Protein AF-A0A934NWU5-F1 (afdb_monomer_lite)

Structure (mmCIF, N/CA/C/O backbone):
data_AF-A0A934NWU5-F1
#
_entry.id   AF-A0A934NWU5-F1
#
loop_
_atom_site.group_PDB
_atom_site.id
_atom_site.type_symbol
_atom_site.label_atom_id
_atom_site.label_alt_id
_atom_site.label_comp_id
_atom_site.label_asym_id
_atom_site.label_entity_id
_atom_site.label_seq_id
_atom_site.pdbx_PDB_ins_code
_atom_site.Cartn_x
_atom_site.Cartn_y
_atom_site.Cartn_z
_atom_site.occupancy
_atom_site.B_iso_or_equiv
_atom_site.auth_seq_id
_atom_site.auth_comp_id
_atom_site.auth_asym_id
_atom_site.auth_atom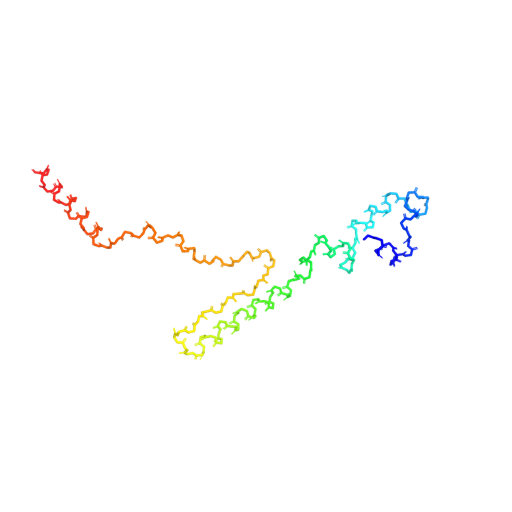_id
_atom_site.pdbx_PDB_model_num
ATOM 1 N N . MET A 1 1 ? -16.376 2.871 12.087 1.00 79.56 1 MET A N 1
ATOM 2 C CA . MET A 1 1 ? -16.440 2.789 13.563 1.00 79.56 1 MET A CA 1
ATOM 3 C C . MET A 1 1 ? -17.610 1.932 14.007 1.00 79.56 1 MET A C 1
ATOM 5 O O . MET A 1 1 ? -17.356 0.900 14.603 1.00 79.56 1 MET A O 1
ATOM 9 N N . GLN A 1 2 ? -18.865 2.318 13.728 1.00 88.94 2 GLN A N 1
ATOM 10 C CA . GLN A 1 2 ? -20.027 1.511 14.133 1.00 88.94 2 GLN A CA 1
ATOM 11 C C . GLN A 1 2 ? -19.949 0.075 13.596 1.00 88.94 2 GLN A C 1
ATOM 13 O O . GLN A 1 2 ? -20.141 -0.863 14.357 1.00 88.94 2 GLN A O 1
ATOM 18 N N . SER A 1 3 ? -19.573 -0.097 12.326 1.00 90.19 3 SER A N 1
ATOM 19 C CA . SER A 1 3 ? -19.321 -1.411 11.716 1.00 90.19 3 SER A CA 1
ATOM 20 C C . SER A 1 3 ? -18.328 -2.265 12.516 1.00 90.19 3 SER A C 1
ATOM 22 O O . SER A 1 3 ? -18.593 -3.427 12.789 1.00 90.19 3 SER A O 1
ATOM 24 N N . ASP A 1 4 ? -17.215 -1.672 12.950 1.00 91.00 4 ASP A N 1
ATOM 25 C CA . ASP A 1 4 ? -16.124 -2.373 13.640 1.00 91.00 4 ASP A CA 1
ATOM 26 C C . ASP A 1 4 ? -16.503 -2.813 15.063 1.00 91.00 4 ASP A C 1
ATOM 2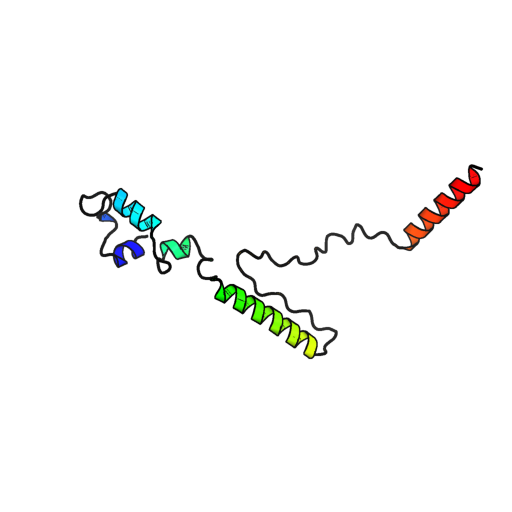8 O O . ASP A 1 4 ? -15.930 -3.769 15.595 1.00 91.00 4 ASP A O 1
ATOM 32 N N . LEU A 1 5 ? -17.443 -2.097 15.689 1.00 91.75 5 LEU A N 1
ATOM 33 C CA . LEU A 1 5 ? -18.034 -2.471 16.974 1.00 91.75 5 LEU A CA 1
ATOM 34 C C . LEU A 1 5 ? -19.082 -3.569 16.797 1.00 91.75 5 LEU A C 1
ATOM 36 O O . LEU A 1 5 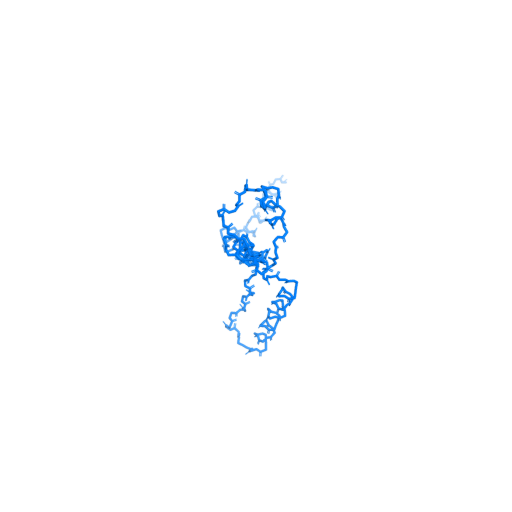? -19.069 -4.530 17.563 1.00 91.75 5 LEU A O 1
ATOM 40 N N . LEU A 1 6 ? -19.922 -3.469 15.761 1.00 92.62 6 LEU A N 1
ATOM 41 C CA . LEU A 1 6 ? -20.933 -4.481 15.447 1.00 92.62 6 LEU A CA 1
ATOM 42 C C . LEU A 1 6 ? -20.297 -5.842 15.144 1.00 92.62 6 LEU A C 1
ATOM 44 O O . LEU A 1 6 ? -20.773 -6.853 15.650 1.00 92.62 6 LEU A O 1
ATOM 48 N N . GLU A 1 7 ? -19.176 -5.874 14.417 1.00 90.12 7 GLU A N 1
ATOM 49 C CA . GLU A 1 7 ? -18.382 -7.098 14.200 1.00 90.12 7 GLU A CA 1
ATOM 50 C C . GLU A 1 7 ? -17.904 -7.754 15.506 1.00 90.12 7 GLU A C 1
ATOM 52 O O . GLU A 1 7 ? -17.649 -8.954 15.547 1.00 90.12 7 GLU A O 1
ATOM 57 N N . ARG A 1 8 ? -17.779 -6.969 16.580 1.00 89.31 8 ARG A N 1
ATOM 58 C CA . ARG A 1 8 ? -17.375 -7.425 17.917 1.00 89.31 8 ARG A CA 1
ATOM 59 C C . ARG A 1 8 ? -18.566 -7.670 18.846 1.00 89.31 8 ARG A C 1
ATOM 61 O O . ARG A 1 8 ? -18.353 -7.982 20.011 1.00 89.31 8 ARG A O 1
ATOM 68 N N . GLY A 1 9 ? -19.795 -7.519 18.352 1.00 92.12 9 GLY A N 1
ATOM 69 C CA . GLY A 1 9 ? -21.023 -7.681 19.132 1.00 92.12 9 GLY A CA 1
ATOM 70 C C . GLY A 1 9 ? -21.404 -6.470 19.991 1.00 92.12 9 GLY A C 1
ATOM 71 O O . GLY A 1 9 ? -22.306 -6.580 20.818 1.00 92.12 9 GLY A O 1
ATOM 72 N N . TYR A 1 10 ? -20.758 -5.316 19.802 1.00 92.19 10 TYR A N 1
ATOM 73 C CA . TYR A 1 10 ? -21.067 -4.085 20.531 1.00 92.19 10 TYR A CA 1
ATOM 74 C C . TYR A 1 10 ? -21.819 -3.080 19.655 1.00 92.19 10 TYR A C 1
ATOM 76 O O . TYR A 1 10 ? -21.570 -2.947 18.457 1.00 92.19 10 TYR A O 1
ATOM 84 N N . THR A 1 11 ? -22.710 -2.309 20.270 1.00 91.69 11 THR A N 1
ATOM 85 C CA . THR A 1 11 ? -23.352 -1.142 19.653 1.00 91.69 11 THR A CA 1
ATOM 86 C C . THR A 1 11 ? -22.724 0.151 20.172 1.00 91.69 11 THR A C 1
ATOM 88 O O . THR A 1 11 ? -22.049 0.157 21.202 1.00 91.69 11 THR A O 1
ATOM 91 N N . LEU A 1 12 ? -22.930 1.266 19.464 1.00 88.69 12 LEU A N 1
ATOM 92 C CA . LEU A 1 12 ? -22.409 2.574 19.889 1.00 88.69 12 LEU A CA 1
ATOM 93 C C . LEU A 1 12 ? -22.982 3.023 21.241 1.00 88.69 12 LEU A C 1
ATOM 95 O O . LEU A 1 12 ? -22.260 3.615 22.037 1.00 88.69 12 LEU A O 1
ATOM 99 N N . ASP A 1 13 ? -24.236 2.676 21.529 1.00 90.81 13 ASP A N 1
ATOM 100 C CA . ASP A 1 13 ? -24.939 3.078 22.755 1.00 90.81 13 ASP A CA 1
ATOM 101 C C . ASP A 1 13 ? -24.323 2.476 24.028 1.00 90.81 13 ASP A C 1
ATOM 103 O O . ASP A 1 13 ? -24.570 2.950 25.133 1.00 90.81 13 ASP A O 1
ATOM 107 N N . ARG A 1 14 ? -23.507 1.423 23.884 1.00 89.00 14 ARG A N 1
ATOM 10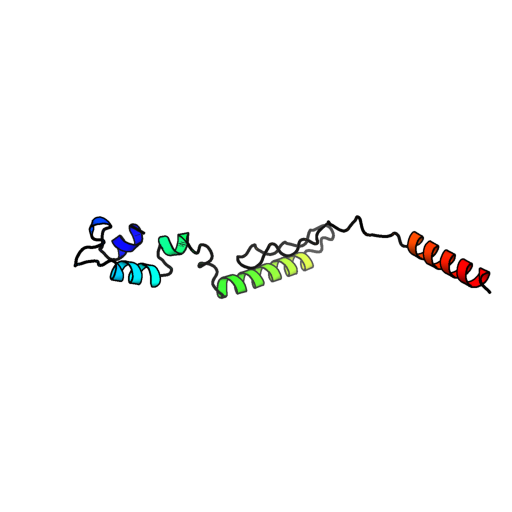8 C CA . ARG A 1 14 ? -22.808 0.766 24.997 1.00 89.00 14 ARG A CA 1
ATOM 109 C C . ARG A 1 14 ? -21.554 1.526 25.437 1.00 89.00 14 ARG A C 1
ATOM 111 O O . ARG A 1 14 ? -21.020 1.232 26.503 1.00 89.00 14 ARG A O 1
ATOM 118 N N . ILE A 1 15 ? -21.053 2.480 24.655 1.00 91.81 15 ILE A N 1
ATOM 119 C CA . ILE A 1 15 ? -19.797 3.174 24.964 1.00 91.81 15 ILE A CA 1
ATOM 120 C C . ILE A 1 15 ? -19.915 3.962 26.277 1.00 91.81 15 ILE A C 1
ATOM 122 O O . ILE A 1 15 ? -20.823 4.767 26.453 1.00 91.81 15 ILE A O 1
ATOM 126 N N . GLY A 1 16 ? -18.955 3.768 27.184 1.00 88.31 16 GLY A N 1
ATOM 127 C CA . GLY A 1 16 ? -18.905 4.461 28.473 1.00 88.31 16 GLY A CA 1
ATOM 128 C C . GLY A 1 16 ? -19.714 3.782 29.582 1.00 88.31 16 GLY A C 1
ATOM 129 O O . GLY A 1 16 ? -19.777 4.318 30.687 1.00 88.31 16 GLY A O 1
ATOM 130 N N . THR A 1 17 ? -20.293 2.607 29.317 1.00 91.12 17 THR A N 1
ATOM 131 C CA . THR A 1 17 ? -20.891 1.745 30.351 1.00 91.12 17 THR A CA 1
ATOM 132 C C . THR A 1 17 ? -19.859 0.785 30.952 1.00 91.12 17 THR A C 1
ATOM 134 O O . THR A 1 17 ? -18.732 0.686 30.467 1.00 91.12 17 THR A O 1
ATOM 137 N N . ALA A 1 18 ? -20.236 0.066 32.017 1.00 88.12 18 ALA A N 1
ATOM 138 C CA . ALA A 1 18 ? -19.374 -0.932 32.659 1.00 88.12 18 ALA A CA 1
ATOM 139 C C . ALA A 1 18 ? -18.970 -2.083 31.713 1.00 88.12 18 ALA A C 1
ATOM 141 O O . ALA A 1 18 ? -17.888 -2.639 31.871 1.00 88.12 18 ALA A O 1
ATOM 142 N N . ASP A 1 19 ? -19.805 -2.392 30.714 1.00 87.44 19 ASP A N 1
ATOM 143 C CA . ASP A 1 19 ? -19.548 -3.451 29.728 1.00 87.44 19 ASP A CA 1
ATOM 144 C C . ASP A 1 19 ? -18.575 -3.022 28.616 1.00 87.44 19 ASP A C 1
ATOM 146 O O . ASP A 1 19 ? -17.986 -3.870 27.945 1.00 87.44 19 ASP A O 1
ATOM 150 N N . LEU A 1 20 ? -18.446 -1.711 28.369 1.00 91.69 20 LEU A N 1
ATOM 151 C CA . LEU A 1 20 ? -17.584 -1.151 27.328 1.00 91.69 20 LEU A CA 1
ATOM 152 C C . LEU A 1 20 ? -17.049 0.213 27.775 1.00 91.69 20 LEU A C 1
ATOM 154 O O . LEU A 1 20 ? -17.599 1.271 27.447 1.00 91.69 20 LEU A O 1
ATOM 158 N N . SER A 1 21 ? -15.951 0.185 28.528 1.00 93.69 21 SER A N 1
ATOM 159 C CA . SER A 1 21 ? -15.333 1.398 29.053 1.00 93.69 21 SER A CA 1
ATOM 160 C C . SER A 1 21 ? -14.639 2.204 27.948 1.00 93.69 21 SER A C 1
ATOM 162 O O . SER A 1 21 ? -14.265 1.692 26.888 1.00 93.69 21 SER A O 1
ATOM 164 N N . TRP A 1 22 ? -14.373 3.486 28.209 1.00 92.19 22 TRP A N 1
ATOM 165 C CA . TRP A 1 22 ? -13.554 4.314 27.313 1.00 92.19 22 TRP A CA 1
ATOM 166 C C . TRP A 1 22 ? -12.148 3.747 27.087 1.00 92.19 22 TRP A C 1
ATOM 168 O O . TRP A 1 22 ? -11.546 3.976 26.033 1.00 92.19 22 TRP A O 1
ATOM 178 N N . TRP A 1 23 ? -11.625 2.997 28.058 1.00 94.25 23 TRP A N 1
ATOM 179 C CA . TRP A 1 23 ? -10.337 2.334 27.923 1.00 94.25 23 TRP A CA 1
ATOM 180 C C . TRP A 1 23 ? -10.404 1.175 26.926 1.00 94.25 23 TRP A C 1
ATOM 182 O O . TRP A 1 23 ? -9.530 1.060 26.066 1.00 94.25 23 TRP A O 1
ATOM 192 N N . ASP A 1 24 ? -11.483 0.395 26.960 1.00 93.19 24 ASP A N 1
ATOM 193 C CA . ASP A 1 24 ? -11.713 -0.707 26.022 1.00 93.19 24 ASP A CA 1
ATOM 194 C C . ASP A 1 24 ? -11.875 -0.187 24.598 1.00 93.19 24 ASP A C 1
ATOM 196 O O . ASP A 1 24 ? -11.222 -0.676 23.676 1.00 93.19 24 ASP A O 1
ATOM 200 N N . VAL A 1 25 ? -12.654 0.884 24.414 1.00 92.31 25 VAL A N 1
ATOM 201 C CA . VAL A 1 25 ? -12.796 1.551 23.111 1.00 92.31 25 VAL A CA 1
ATOM 202 C C . VAL A 1 25 ? -11.439 2.021 22.587 1.00 92.31 25 VAL A C 1
ATOM 204 O O . VAL A 1 25 ? -11.114 1.810 21.416 1.00 92.31 25 VAL A O 1
ATOM 207 N N . LYS A 1 26 ? -10.602 2.614 23.444 1.00 93.25 26 LYS A N 1
ATOM 208 C CA . LYS A 1 26 ? -9.245 3.029 23.067 1.00 93.25 26 LYS A CA 1
ATOM 209 C C . LYS A 1 26 ? -8.377 1.836 22.654 1.00 93.25 26 LYS A C 1
ATOM 211 O O . LYS A 1 26 ? -7.669 1.932 21.649 1.00 93.25 26 LYS A O 1
ATOM 216 N N . CYS A 1 27 ? -8.431 0.725 23.388 1.00 94.06 27 CYS A N 1
ATOM 217 C CA . CYS A 1 27 ? -7.733 -0.513 23.036 1.00 94.06 27 CYS A CA 1
ATOM 218 C C . CYS A 1 27 ? -8.208 -1.065 21.687 1.00 94.06 27 CYS A C 1
ATOM 220 O O . CYS A 1 27 ? -7.373 -1.387 20.841 1.00 94.06 27 CYS A O 1
ATOM 222 N N . ILE A 1 28 ? -9.523 -1.089 21.448 1.00 92.38 28 ILE A N 1
ATOM 223 C CA . ILE A 1 28 ? -10.113 -1.508 20.171 1.00 92.38 28 ILE A CA 1
ATOM 224 C C . ILE A 1 28 ? -9.551 -0.647 19.040 1.00 92.38 28 ILE A C 1
ATOM 226 O O . ILE A 1 28 ? -8.942 -1.188 18.121 1.00 92.38 28 ILE A O 1
ATOM 230 N N . ILE A 1 29 ? -9.668 0.683 19.136 1.00 90.94 29 ILE A N 1
ATOM 231 C CA . ILE A 1 29 ? -9.186 1.628 18.113 1.00 90.94 29 ILE A CA 1
ATOM 232 C C . ILE A 1 29 ? -7.689 1.436 17.827 1.00 90.94 29 ILE A C 1
ATOM 234 O O . ILE A 1 29 ? -7.273 1.464 16.668 1.00 90.94 29 ILE A O 1
ATOM 238 N N . LYS A 1 30 ? -6.873 1.220 18.865 1.00 91.75 30 LYS A N 1
ATOM 239 C CA . LYS A 1 30 ? -5.420 1.048 18.728 1.00 91.75 30 LYS A CA 1
ATOM 240 C C . LYS A 1 30 ? -5.032 -0.270 18.047 1.00 91.75 30 LYS A C 1
ATOM 242 O O . LYS A 1 30 ? -4.028 -0.306 17.339 1.00 91.75 30 LYS A O 1
ATOM 247 N N . HIS A 1 31 ? -5.820 -1.327 18.237 1.00 90.88 31 HIS A N 1
ATOM 248 C CA . HIS A 1 31 ? -5.531 -2.684 17.760 1.00 90.88 31 HIS A CA 1
ATOM 249 C C . HIS A 1 31 ? -6.505 -3.161 16.672 1.00 90.88 31 HIS A C 1
ATOM 251 O O . HIS A 1 31 ? -6.765 -4.355 16.525 1.00 90.88 31 HIS A O 1
ATOM 257 N N . LEU A 1 32 ? -7.038 -2.225 15.884 1.00 91.56 32 LEU A N 1
ATOM 258 C CA . LEU A 1 32 ? -7.963 -2.527 14.799 1.00 91.56 32 LEU A CA 1
ATOM 259 C C . LEU A 1 32 ? -7.318 -3.445 13.734 1.00 91.56 32 LEU A C 1
ATOM 261 O O . LEU A 1 32 ? -6.205 -3.154 13.275 1.00 91.56 32 LEU A O 1
ATOM 265 N N . PRO A 1 33 ? -8.005 -4.523 13.306 1.00 88.88 33 PRO A N 1
ATOM 266 C CA . PRO A 1 33 ? -7.516 -5.433 12.276 1.00 88.88 33 PRO A CA 1
ATOM 267 C C . PRO A 1 33 ? -7.476 -4.742 10.911 1.00 88.88 33 PRO A C 1
ATOM 269 O O . PRO A 1 33 ? -8.191 -3.772 10.674 1.00 88.88 33 PRO A O 1
ATOM 272 N N . LYS A 1 34 ? -6.685 -5.277 9.974 1.00 84.94 34 LYS A N 1
ATOM 273 C CA . LYS A 1 34 ? -6.587 -4.761 8.590 1.00 84.94 34 LYS A CA 1
ATOM 274 C C . LYS A 1 34 ? -7.916 -4.776 7.826 1.00 84.94 34 LYS A C 1
ATOM 276 O O . LYS A 1 34 ? -8.116 -3.975 6.922 1.00 84.94 34 LYS A O 1
ATOM 281 N N . THR A 1 35 ? -8.825 -5.668 8.203 1.00 86.62 35 THR A N 1
ATOM 282 C CA . THR A 1 35 ? -10.168 -5.781 7.618 1.00 86.62 35 THR A CA 1
ATOM 283 C C . THR A 1 35 ? -11.131 -4.700 8.100 1.00 86.62 35 THR A C 1
ATOM 285 O O . THR A 1 35 ? -12.176 -4.520 7.491 1.00 86.62 35 THR A O 1
ATOM 288 N N . SER A 1 36 ? -10.786 -3.971 9.165 1.00 89.88 36 SER A N 1
ATOM 289 C CA . SER A 1 36 ? -11.642 -2.933 9.727 1.00 89.88 36 SER A CA 1
ATOM 290 C C . SER A 1 36 ? -11.910 -1.815 8.723 1.00 89.88 36 SER A C 1
ATOM 292 O O . SER A 1 36 ? -10.979 -1.237 8.155 1.00 89.88 36 SER A O 1
ATOM 294 N N . ALA A 1 37 ? -13.179 -1.430 8.604 1.00 89.19 37 ALA A N 1
ATOM 295 C CA . ALA A 1 37 ? -13.599 -0.318 7.762 1.00 89.19 37 ALA A CA 1
ATOM 296 C C . ALA A 1 37 ? -12.978 1.011 8.222 1.00 89.19 37 ALA A C 1
ATOM 298 O O . ALA A 1 37 ? -12.519 1.805 7.402 1.00 89.19 37 ALA A O 1
ATOM 299 N N . LEU A 1 38 ? -12.905 1.254 9.538 1.00 90.44 38 LEU A N 1
ATOM 300 C CA . LEU A 1 38 ? -12.268 2.466 10.063 1.00 90.44 38 LEU A CA 1
ATOM 301 C C . LEU A 1 38 ? -10.764 2.491 9.781 1.00 90.44 38 LEU A C 1
ATOM 303 O O . LEU A 1 38 ? -10.210 3.559 9.514 1.00 90.44 38 LEU A O 1
ATOM 307 N N . ARG A 1 39 ? -10.101 1.331 9.817 1.00 90.12 39 ARG A N 1
ATOM 308 C CA . ARG A 1 39 ? -8.681 1.244 9.476 1.00 90.12 39 ARG A CA 1
ATOM 309 C C . ARG A 1 39 ? -8.445 1.506 7.991 1.00 90.12 39 ARG A C 1
ATOM 311 O O . ARG A 1 39 ? -7.576 2.309 7.675 1.00 90.12 39 ARG A O 1
ATOM 318 N N . GLN A 1 40 ? -9.238 0.895 7.113 1.00 88.44 40 GLN A N 1
ATOM 319 C CA . GLN A 1 40 ? -9.154 1.103 5.664 1.00 88.44 40 GLN A CA 1
ATOM 320 C C . GLN A 1 40 ? -9.406 2.561 5.275 1.00 88.44 40 GLN A C 1
ATOM 322 O O . GLN A 1 40 ? -8.697 3.102 4.434 1.00 88.44 40 GLN A O 1
ATOM 327 N N . LEU A 1 41 ? -10.361 3.227 5.931 1.00 89.25 41 LEU A N 1
ATOM 328 C CA . LEU A 1 41 ? -10.626 4.645 5.695 1.00 89.25 41 LEU A CA 1
ATOM 329 C C . LEU A 1 41 ? -9.440 5.533 6.097 1.00 89.25 41 LEU A C 1
ATOM 331 O O . LEU A 1 41 ? -9.128 6.503 5.412 1.00 89.25 41 LEU A O 1
ATOM 335 N N . ARG A 1 42 ? -8.789 5.226 7.226 1.00 89.00 42 ARG A N 1
ATOM 336 C CA . ARG A 1 42 ? -7.674 6.030 7.745 1.00 89.00 42 ARG A CA 1
ATOM 337 C C . ARG A 1 42 ? -6.352 5.751 7.033 1.00 89.00 42 ARG A C 1
ATOM 339 O O . ARG A 1 42 ? -5.518 6.646 6.936 1.00 89.00 42 ARG A O 1
ATOM 346 N N . PHE A 1 43 ? -6.165 4.522 6.572 1.00 87.88 43 PHE A N 1
ATOM 347 C CA . PHE A 1 43 ? -4.961 4.049 5.903 1.00 87.88 43 PHE A CA 1
ATOM 348 C C . PHE A 1 43 ? -5.357 3.374 4.583 1.00 87.88 43 PHE A C 1
ATOM 350 O O . PHE A 1 43 ? -5.292 2.149 4.481 1.00 87.88 43 PHE A O 1
ATOM 357 N N . PRO A 1 44 ? -5.776 4.148 3.563 1.00 82.56 44 PRO A N 1
ATOM 358 C CA . PRO A 1 44 ? -6.180 3.589 2.268 1.00 82.56 44 PRO A CA 1
ATOM 359 C C . PRO A 1 44 ? -5.037 2.821 1.586 1.00 82.56 44 PRO A C 1
ATOM 361 O O . PRO A 1 44 ? -5.271 1.882 0.827 1.00 82.56 44 PRO A O 1
ATOM 364 N N . ASP A 1 45 ? -3.796 3.166 1.927 1.00 85.75 45 ASP A N 1
ATOM 365 C CA . ASP A 1 45 ? -2.590 2.539 1.399 1.00 85.75 45 ASP A CA 1
ATOM 366 C C . ASP A 1 45 ? -2.222 1.217 2.101 1.00 85.75 45 ASP A C 1
ATOM 368 O O . ASP A 1 45 ? -1.307 0.538 1.648 1.00 85.75 45 ASP A O 1
ATOM 372 N N . ASP A 1 46 ? -2.925 0.785 3.162 1.00 83.44 46 ASP A N 1
ATOM 373 C CA . ASP A 1 46 ? -2.622 -0.480 3.872 1.00 83.44 46 ASP A CA 1
ATOM 374 C C . ASP A 1 46 ? -2.741 -1.722 2.959 1.00 83.44 46 ASP A C 1
ATOM 376 O O . ASP A 1 46 ? -2.164 -2.775 3.256 1.00 83.44 46 ASP A O 1
ATOM 380 N N . GLY A 1 47 ? -3.470 -1.610 1.840 1.00 81.62 47 GLY A N 1
ATOM 381 C CA . GLY A 1 47 ? -3.535 -2.640 0.798 1.00 81.62 47 GLY A CA 1
ATOM 382 C C . GLY A 1 47 ? -2.214 -2.829 0.039 1.00 81.62 47 GLY A C 1
ATOM 383 O O . GLY A 1 47 ? -1.942 -3.916 -0.476 1.00 81.62 47 GLY A O 1
ATOM 384 N N . TRP A 1 48 ? -1.351 -1.813 0.025 1.00 89.56 48 TRP A N 1
ATOM 385 C CA . TRP A 1 48 ? -0.027 -1.862 -0.582 1.00 89.56 48 TRP A CA 1
ATOM 386 C C . TRP A 1 48 ? 0.982 -2.536 0.343 1.00 89.56 48 TRP A C 1
ATOM 388 O O . TRP A 1 48 ? 1.854 -1.920 0.954 1.00 89.56 48 TRP A O 1
ATOM 398 N N . ASN A 1 49 ? 0.886 -3.858 0.423 1.00 89.06 49 ASN A N 1
ATOM 399 C CA . ASN A 1 49 ? 1.887 -4.666 1.105 1.00 89.06 49 ASN A CA 1
ATOM 400 C C . ASN A 1 49 ? 3.197 -4.758 0.285 1.00 89.06 49 ASN A C 1
ATOM 402 O O . ASN A 1 49 ? 3.291 -4.297 -0.857 1.00 89.06 49 ASN A O 1
ATOM 406 N N . LEU A 1 50 ? 4.234 -5.368 0.867 1.00 91.12 50 LEU A N 1
ATOM 407 C CA . LEU A 1 50 ? 5.525 -5.554 0.194 1.00 91.12 50 LEU A CA 1
ATOM 408 C C . LEU A 1 50 ? 5.386 -6.326 -1.129 1.00 91.12 50 LEU A C 1
ATOM 410 O O . LEU A 1 50 ? 6.026 -5.980 -2.116 1.00 91.12 50 LEU A O 1
ATOM 414 N N . GLN A 1 51 ? 4.531 -7.347 -1.166 1.00 94.50 51 GLN A N 1
ATOM 415 C CA . GLN A 1 51 ? 4.318 -8.159 -2.365 1.00 94.50 51 GLN A CA 1
ATOM 416 C C . GLN A 1 51 ? 3.681 -7.335 -3.491 1.00 94.50 51 GLN A C 1
ATOM 418 O O . GLN A 1 51 ? 4.114 -7.449 -4.632 1.00 94.50 51 GLN A O 1
ATOM 423 N N . ALA A 1 52 ? 2.726 -6.456 -3.177 1.00 93.44 52 ALA A N 1
ATOM 424 C CA . ALA A 1 52 ? 2.106 -5.541 -4.132 1.00 93.44 52 ALA A CA 1
ATOM 425 C C . ALA A 1 52 ? 3.138 -4.571 -4.726 1.00 93.44 52 ALA A C 1
ATOM 427 O O . ALA A 1 52 ? 3.162 -4.363 -5.937 1.00 93.44 52 ALA A O 1
ATOM 428 N N . HIS A 1 53 ? 4.053 -4.048 -3.903 1.00 92.81 53 HIS A N 1
ATOM 429 C CA . HIS A 1 53 ? 5.158 -3.216 -4.384 1.00 92.81 53 HIS A CA 1
ATOM 430 C C . HIS A 1 53 ? 6.106 -3.984 -5.309 1.00 92.81 53 HIS A C 1
ATOM 432 O O . HIS A 1 53 ? 6.468 -3.485 -6.374 1.00 92.81 53 HIS A O 1
ATOM 438 N N . LEU A 1 54 ? 6.501 -5.199 -4.923 1.00 94.56 54 LEU A N 1
ATOM 439 C CA . LEU A 1 54 ? 7.380 -6.038 -5.737 1.00 94.56 54 LEU A CA 1
ATOM 440 C C . LEU A 1 54 ? 6.713 -6.431 -7.060 1.00 94.56 54 LEU A C 1
ATOM 442 O O . LEU A 1 54 ? 7.352 -6.374 -8.107 1.00 94.56 54 LEU A O 1
ATOM 446 N N . LEU A 1 55 ? 5.422 -6.758 -7.036 1.00 95.81 55 LEU A N 1
ATOM 447 C CA . LEU A 1 55 ? 4.665 -7.082 -8.238 1.00 95.81 55 LEU A CA 1
ATOM 448 C C . LEU A 1 55 ? 4.524 -5.865 -9.159 1.00 95.81 55 LEU A C 1
ATOM 450 O O . LEU A 1 55 ? 4.704 -5.998 -10.367 1.00 95.81 55 LEU A O 1
ATOM 454 N N . ALA A 1 56 ? 4.283 -4.675 -8.606 1.00 94.38 56 ALA A N 1
ATOM 455 C CA . ALA A 1 56 ? 4.270 -3.439 -9.383 1.00 94.38 56 ALA A CA 1
ATOM 456 C C . ALA A 1 56 ? 5.622 -3.191 -10.075 1.00 94.38 56 ALA A C 1
ATOM 458 O O . ALA A 1 56 ? 5.649 -2.854 -11.256 1.00 94.38 56 ALA A O 1
ATOM 459 N N . ILE A 1 57 ? 6.745 -3.440 -9.388 1.00 94.12 57 ILE A N 1
ATOM 460 C CA . ILE A 1 57 ? 8.086 -3.354 -9.992 1.00 94.12 57 ILE A CA 1
ATOM 461 C C . ILE A 1 57 ? 8.235 -4.348 -11.150 1.00 94.12 57 ILE A C 1
ATOM 463 O O . ILE A 1 57 ? 8.743 -3.984 -12.209 1.00 94.12 57 ILE A O 1
ATOM 467 N N . VAL A 1 58 ? 7.780 -5.591 -10.976 1.00 96.62 58 VAL A N 1
ATOM 468 C CA . VAL A 1 58 ? 7.807 -6.598 -12.048 1.00 96.62 58 VAL A CA 1
ATOM 469 C C . VAL A 1 58 ? 6.992 -6.128 -13.255 1.00 96.62 58 VAL A C 1
ATOM 471 O O . VAL A 1 58 ? 7.476 -6.213 -14.383 1.00 96.62 58 VAL A O 1
ATOM 474 N N . ILE A 1 59 ? 5.795 -5.581 -13.036 1.00 95.75 59 ILE A N 1
ATOM 475 C CA . ILE A 1 59 ? 4.937 -5.053 -14.105 1.00 95.75 59 ILE A CA 1
ATOM 476 C C . ILE A 1 59 ? 5.629 -3.900 -14.847 1.00 95.75 59 ILE A C 1
ATOM 478 O O . ILE A 1 59 ? 5.666 -3.911 -16.078 1.00 95.75 59 ILE A O 1
ATOM 482 N N . ASP A 1 60 ? 6.235 -2.953 -14.125 1.00 94.56 60 ASP A N 1
ATOM 483 C CA . ASP A 1 60 ? 6.962 -1.822 -14.717 1.00 94.56 60 ASP A CA 1
ATOM 484 C C . ASP A 1 60 ? 8.127 -2.295 -15.609 1.00 94.56 60 ASP A C 1
ATOM 486 O O . ASP A 1 60 ? 8.332 -1.786 -16.717 1.00 94.56 60 ASP A O 1
ATOM 490 N N . LEU A 1 61 ? 8.884 -3.297 -15.145 1.00 95.19 61 LEU A N 1
ATOM 491 C CA . LEU A 1 61 ? 9.997 -3.886 -15.893 1.00 95.19 61 LEU A CA 1
ATOM 492 C C . LEU A 1 61 ? 9.516 -4.633 -17.139 1.00 95.19 61 LEU A C 1
ATOM 494 O O . LEU A 1 61 ? 10.104 -4.479 -18.210 1.00 95.19 61 LEU A O 1
ATOM 498 N N . LEU A 1 62 ? 8.434 -5.405 -17.023 1.00 96.38 62 LEU A N 1
ATOM 499 C CA . LEU A 1 62 ? 7.844 -6.129 -18.148 1.00 96.38 62 LEU A CA 1
ATOM 500 C C . LEU A 1 62 ? 7.301 -5.174 -19.212 1.00 96.38 62 LEU A C 1
ATOM 502 O O . LEU A 1 62 ? 7.552 -5.382 -20.399 1.00 96.38 62 LEU A O 1
ATOM 506 N N . ALA A 1 63 ? 6.620 -4.102 -18.803 1.00 94.06 63 ALA A N 1
ATOM 507 C CA . ALA A 1 63 ? 6.151 -3.068 -19.718 1.00 94.06 63 ALA A CA 1
ATOM 508 C C . ALA A 1 63 ? 7.326 -2.426 -20.474 1.00 94.06 63 ALA A C 1
ATOM 510 O O . ALA A 1 63 ? 7.280 -2.297 -21.698 1.00 94.06 63 ALA A O 1
ATOM 511 N N . GLY A 1 64 ? 8.411 -2.091 -19.767 1.00 93.38 64 GLY A N 1
ATOM 512 C CA . GLY A 1 64 ? 9.636 -1.568 -20.376 1.00 93.38 64 GLY A CA 1
ATOM 513 C C . GLY A 1 64 ? 10.285 -2.546 -21.360 1.00 93.38 64 GLY A C 1
ATOM 514 O O . GLY A 1 64 ? 10.639 -2.152 -22.470 1.00 93.38 64 GLY A O 1
ATOM 515 N N . ALA A 1 65 ? 10.395 -3.822 -20.990 1.00 94.50 65 ALA A N 1
ATOM 516 C CA . ALA A 1 65 ? 10.971 -4.858 -21.844 1.00 94.50 65 ALA A CA 1
ATOM 517 C C . ALA A 1 65 ? 10.121 -5.121 -23.100 1.00 94.50 65 ALA A C 1
ATOM 519 O O . ALA A 1 65 ? 10.660 -5.329 -24.187 1.00 94.50 65 ALA A O 1
ATOM 520 N N . ASN A 1 66 ? 8.793 -5.085 -22.975 1.00 94.94 66 ASN A N 1
ATOM 521 C CA . ASN A 1 66 ? 7.881 -5.213 -24.111 1.00 94.94 66 ASN A CA 1
ATOM 522 C C . ASN A 1 66 ? 7.993 -4.018 -25.058 1.00 94.94 66 ASN A C 1
ATOM 524 O O . ASN A 1 66 ? 8.072 -4.214 -26.267 1.00 94.94 66 ASN A O 1
ATOM 528 N N . TRP A 1 67 ? 8.074 -2.798 -24.521 1.00 94.12 67 TRP A N 1
ATOM 529 C CA . TRP A 1 67 ? 8.310 -1.597 -25.321 1.00 94.12 67 TRP A CA 1
ATOM 530 C C . TRP A 1 67 ? 9.637 -1.675 -26.091 1.00 94.12 67 TRP A C 1
ATOM 532 O O . TRP A 1 67 ? 9.660 -1.417 -27.290 1.00 94.12 67 TRP A O 1
ATOM 542 N N . GLN A 1 68 ? 10.717 -2.127 -25.443 1.00 92.19 68 GLN A N 1
ATOM 543 C CA . GLN A 1 68 ? 12.014 -2.331 -26.102 1.00 92.19 68 GLN A CA 1
ATOM 544 C C . GLN A 1 68 ? 11.941 -3.336 -27.261 1.00 92.19 68 GLN A C 1
ATOM 546 O O . GLN A 1 68 ? 12.562 -3.121 -28.298 1.00 92.19 68 GLN A O 1
ATOM 551 N N . ARG A 1 69 ? 11.177 -4.425 -27.104 1.00 94.44 69 ARG A N 1
ATOM 552 C CA . ARG A 1 69 ? 10.988 -5.441 -28.153 1.00 94.44 69 ARG A CA 1
ATOM 553 C C . ARG A 1 69 ? 10.030 -5.015 -29.265 1.00 94.44 69 ARG A C 1
ATOM 555 O O . ARG A 1 69 ? 10.111 -5.569 -30.354 1.00 94.44 69 ARG A O 1
ATOM 562 N N . GLY A 1 70 ? 9.139 -4.058 -29.005 1.00 90.44 70 GLY A N 1
ATOM 563 C CA . GLY A 1 70 ? 8.140 -3.594 -29.971 1.00 90.44 70 GLY A CA 1
ATOM 564 C C . GLY A 1 70 ? 8.731 -2.910 -31.208 1.00 90.44 70 GLY A C 1
ATOM 565 O O . GLY A 1 70 ? 8.058 -2.836 -32.228 1.00 90.44 70 GLY A O 1
ATOM 566 N N . GLY A 1 71 ? 9.976 -2.421 -31.144 1.00 84.94 71 GLY A N 1
ATOM 567 C CA . GLY A 1 71 ? 10.713 -1.898 -32.304 1.00 84.94 71 GLY A CA 1
ATOM 568 C C . GLY A 1 71 ? 10.190 -0.579 -32.892 1.00 84.94 71 GLY A C 1
ATOM 569 O O . GLY A 1 71 ? 10.790 -0.051 -33.828 1.00 84.94 71 GLY A O 1
ATOM 570 N N . ASP A 1 72 ? 9.109 -0.017 -32.348 1.00 89.31 72 ASP A N 1
ATOM 571 C CA . ASP A 1 72 ? 8.560 1.264 -32.784 1.00 89.31 72 ASP A CA 1
ATOM 572 C C . ASP A 1 72 ? 9.321 2.438 -32.151 1.00 89.31 72 ASP A C 1
ATOM 574 O O . ASP A 1 72 ? 9.231 2.714 -30.953 1.00 89.31 72 ASP A O 1
ATOM 578 N N . LYS A 1 73 ? 10.052 3.169 -32.995 1.00 82.00 73 LYS A N 1
ATOM 579 C CA . LYS A 1 73 ? 10.827 4.364 -32.630 1.00 82.00 73 LYS A CA 1
ATOM 580 C C . LYS A 1 73 ? 9.969 5.554 -32.185 1.00 82.00 73 LYS A C 1
ATOM 582 O O . LYS A 1 73 ? 10.501 6.483 -31.581 1.00 82.00 73 LYS A O 1
ATOM 587 N N . HIS A 1 74 ? 8.678 5.559 -32.511 1.00 87.81 74 HIS A N 1
ATOM 588 C CA . HIS A 1 74 ? 7.745 6.624 -32.145 1.00 87.81 74 HIS A CA 1
ATOM 589 C C . HIS A 1 74 ? 6.906 6.279 -30.909 1.00 87.81 74 HIS A C 1
ATOM 591 O O . HIS A 1 74 ? 6.261 7.166 -30.344 1.00 87.81 74 HIS A O 1
ATOM 597 N N . ALA A 1 75 ? 6.945 5.028 -30.445 1.00 87.75 75 ALA A N 1
ATOM 598 C CA . ALA A 1 75 ? 6.227 4.618 -29.251 1.00 87.75 75 ALA A CA 1
ATOM 599 C C . ALA A 1 75 ? 6.810 5.292 -28.001 1.00 87.75 75 ALA A C 1
ATOM 601 O O . ALA A 1 75 ? 8.009 5.227 -27.721 1.00 87.75 75 ALA A O 1
ATOM 602 N N . SER A 1 76 ? 5.941 5.906 -27.200 1.00 88.38 76 SER A N 1
ATOM 603 C CA . SER A 1 76 ? 6.336 6.501 -25.921 1.00 88.38 76 SER A CA 1
ATOM 604 C C . SER A 1 76 ? 6.681 5.421 -24.896 1.00 88.38 76 SER A C 1
ATOM 606 O O . SER A 1 76 ? 5.973 4.420 -24.780 1.00 88.38 76 SER A O 1
ATOM 608 N N . ARG A 1 77 ? 7.739 5.646 -24.105 1.00 87.19 77 ARG A N 1
ATOM 609 C CA . ARG A 1 77 ? 8.105 4.745 -23.004 1.00 87.19 77 ARG A CA 1
ATOM 610 C C . ARG A 1 77 ? 6.944 4.649 -21.999 1.00 87.19 77 ARG A C 1
ATOM 612 O O . ARG A 1 77 ? 6.426 5.695 -21.594 1.00 87.19 77 ARG A O 1
ATOM 619 N N . PRO A 1 78 ? 6.560 3.438 -21.555 1.00 90.88 78 PRO A N 1
ATOM 620 C CA . PRO A 1 78 ? 5.482 3.274 -20.589 1.00 90.88 78 PRO A CA 1
ATOM 621 C C . PRO A 1 78 ? 5.815 3.962 -19.263 1.00 90.88 78 PRO A C 1
ATOM 623 O O . PRO A 1 78 ? 6.957 3.933 -18.791 1.00 90.88 78 PRO A O 1
ATOM 626 N N . LYS A 1 79 ? 4.797 4.590 -18.670 1.00 89.62 79 LYS A N 1
ATOM 627 C CA . LYS A 1 79 ? 4.892 5.188 -17.338 1.00 89.62 79 LYS A CA 1
ATOM 628 C C . LYS A 1 79 ? 4.787 4.086 -16.276 1.00 89.62 79 LYS A C 1
ATOM 630 O O . LYS A 1 79 ? 3.968 3.186 -16.456 1.00 89.62 79 LYS A O 1
ATOM 635 N N . PRO A 1 80 ? 5.569 4.164 -15.185 1.00 89.38 80 PRO A N 1
ATOM 636 C CA . PRO A 1 80 ? 5.414 3.257 -14.054 1.00 89.38 80 PRO A CA 1
ATOM 637 C C . PRO A 1 80 ? 3.997 3.291 -13.473 1.00 89.38 80 PRO A C 1
ATOM 639 O O . PRO A 1 80 ? 3.355 4.346 -13.468 1.00 89.38 80 PRO A O 1
ATOM 642 N N . MET A 1 81 ? 3.536 2.160 -12.943 1.00 88.88 81 MET A N 1
ATOM 643 C CA . MET A 1 81 ? 2.273 2.064 -12.217 1.00 88.88 81 MET A CA 1
ATOM 644 C C . MET A 1 81 ? 2.284 3.017 -11.005 1.00 88.88 81 MET A C 1
ATOM 646 O O . MET A 1 81 ? 3.252 3.001 -10.230 1.00 88.88 81 MET A O 1
ATOM 650 N N . PRO A 1 82 ? 1.223 3.823 -10.801 1.00 87.50 82 PRO A N 1
ATOM 651 C CA . PRO A 1 82 ? 1.118 4.680 -9.627 1.00 87.50 82 PRO A CA 1
ATOM 652 C C . PRO A 1 82 ? 1.039 3.820 -8.364 1.00 87.50 82 PRO A C 1
ATOM 654 O O . PRO A 1 82 ? 0.241 2.885 -8.292 1.00 87.50 82 PRO A O 1
ATOM 657 N N . ARG A 1 83 ? 1.870 4.134 -7.367 1.00 88.00 83 ARG A N 1
ATOM 658 C CA . ARG A 1 83 ? 1.894 3.424 -6.085 1.00 88.00 83 ARG A CA 1
ATOM 659 C C . ARG A 1 83 ? 2.142 4.385 -4.920 1.00 88.00 83 ARG A C 1
ATOM 661 O O . ARG A 1 83 ? 2.911 5.333 -5.089 1.00 88.00 83 ARG A O 1
ATOM 668 N N . PRO A 1 84 ? 1.524 4.163 -3.749 1.00 87.81 84 PRO A N 1
ATOM 669 C CA . PRO A 1 84 ? 1.734 4.990 -2.570 1.00 87.81 84 PRO A CA 1
ATOM 670 C C . PRO A 1 84 ? 3.204 5.067 -2.169 1.00 87.81 84 PRO A C 1
ATOM 672 O O . PRO A 1 84 ? 3.979 4.137 -2.383 1.00 87.81 84 PRO A O 1
ATOM 675 N N . GLY A 1 85 ? 3.611 6.205 -1.610 1.00 81.75 85 GLY A N 1
ATOM 676 C CA . GLY A 1 85 ? 4.987 6.440 -1.159 1.00 81.75 85 GLY A CA 1
ATOM 677 C C . GLY A 1 85 ? 6.022 6.643 -2.275 1.00 81.75 85 GLY A C 1
ATOM 678 O O . GLY A 1 85 ? 7.084 7.205 -2.016 1.00 81.75 85 GLY A O 1
ATOM 679 N N . VAL A 1 86 ? 5.717 6.272 -3.522 1.00 76.00 86 VAL A N 1
ATOM 680 C CA . VAL A 1 86 ? 6.526 6.607 -4.698 1.00 76.00 86 VAL A CA 1
ATOM 681 C C 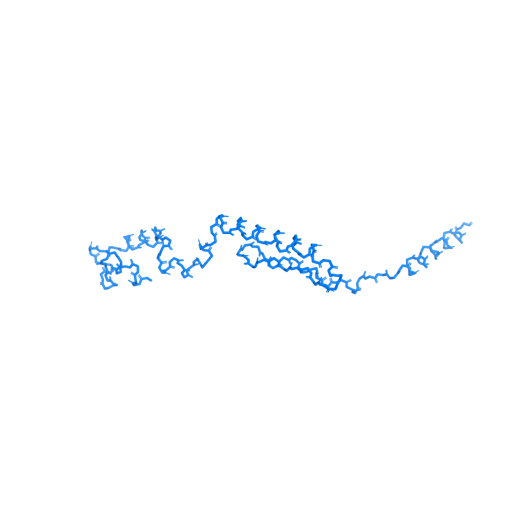. VAL A 1 86 ? 5.791 7.699 -5.459 1.00 76.00 86 VAL A C 1
ATOM 683 O O . VAL A 1 86 ? 4.891 7.424 -6.246 1.00 76.00 86 VAL A O 1
ATOM 686 N N . GLY A 1 87 ? 6.152 8.957 -5.190 1.00 66.19 87 GLY A N 1
ATOM 687 C CA . GLY A 1 87 ? 5.602 10.098 -5.927 1.00 66.19 87 GLY A CA 1
ATOM 688 C C . GLY A 1 87 ? 5.738 9.899 -7.438 1.00 66.19 87 GLY A C 1
ATOM 689 O O . GLY A 1 87 ? 6.640 9.179 -7.876 1.00 66.19 87 GLY A O 1
ATOM 690 N N . GLU A 1 88 ? 4.845 10.519 -8.218 1.00 62.31 88 GLU A N 1
ATOM 691 C CA . GLU A 1 88 ? 4.836 10.442 -9.685 1.00 62.31 88 GLU A CA 1
ATOM 692 C C . GLU A 1 88 ? 6.265 10.604 -10.203 1.00 62.31 88 GLU A C 1
ATOM 694 O O . GLU A 1 88 ? 6.882 11.664 -10.053 1.00 62.31 88 GLU A O 1
ATOM 699 N N . GLY A 1 89 ? 6.838 9.490 -10.678 1.00 55.31 89 GLY A N 1
ATOM 700 C CA . GLY A 1 89 ? 8.274 9.379 -10.900 1.00 55.31 89 GLY A CA 1
ATOM 701 C C . GLY A 1 89 ? 8.726 10.551 -11.745 1.00 55.31 89 GLY A C 1
ATOM 702 O O . GLY A 1 89 ? 8.148 10.724 -12.812 1.00 55.31 89 GLY A O 1
ATOM 703 N N . ARG A 1 90 ? 9.679 11.352 -11.223 1.00 49.12 90 ARG A N 1
ATOM 704 C CA . ARG A 1 90 ? 10.140 12.640 -11.778 1.00 49.12 90 ARG A CA 1
ATOM 705 C C . ARG A 1 90 ? 9.879 12.689 -13.279 1.00 49.12 90 ARG A C 1
ATOM 707 O O . ARG A 1 90 ? 10.720 12.256 -14.067 1.00 49.12 90 ARG A O 1
ATOM 714 N N . THR A 1 91 ? 8.718 13.209 -13.683 1.00 47.62 91 THR A N 1
ATOM 715 C CA . THR A 1 91 ? 8.540 13.641 -15.061 1.00 47.62 91 THR A CA 1
ATOM 716 C C . THR A 1 91 ? 9.626 14.674 -15.208 1.00 47.62 91 THR A C 1
ATOM 718 O O . THR A 1 91 ? 9.587 15.653 -14.459 1.00 47.62 91 THR A O 1
ATOM 721 N N . ALA A 1 92 ? 10.648 14.390 -16.023 1.00 48.97 92 ALA A N 1
ATOM 722 C CA . ALA A 1 92 ? 11.748 15.310 -16.263 1.00 48.97 92 ALA A CA 1
ATOM 723 C C . ALA A 1 92 ? 11.112 16.681 -16.444 1.00 48.97 92 ALA A C 1
ATOM 725 O O . ALA A 1 92 ? 10.345 16.885 -17.388 1.00 48.97 92 ALA A O 1
ATOM 726 N N . SER A 1 93 ? 11.271 17.538 -15.437 1.00 47.94 93 SER A N 1
ATOM 727 C CA . SER A 1 93 ? 10.518 18.768 -15.384 1.00 47.94 93 SER A CA 1
ATOM 728 C C . SER A 1 93 ? 10.937 19.527 -16.629 1.00 47.94 93 SER A C 1
ATOM 730 O O . SER A 1 93 ? 12.097 19.884 -16.809 1.00 47.94 93 SER A O 1
ATOM 732 N N . THR A 1 94 ? 9.986 19.786 -17.516 1.00 48.56 94 THR A N 1
ATOM 733 C CA . THR A 1 94 ? 10.161 20.687 -18.661 1.00 48.56 94 THR A CA 1
ATOM 734 C C . THR A 1 94 ? 10.543 22.107 -18.212 1.00 48.56 94 THR A C 1
ATOM 736 O O . THR A 1 94 ? 10.909 22.952 -19.028 1.00 48.56 94 THR A O 1
ATOM 739 N N . LYS A 1 95 ? 10.568 22.357 -16.896 1.00 50.25 95 LYS A N 1
ATOM 740 C CA . LYS A 1 95 ? 11.184 23.502 -16.225 1.00 50.25 95 LYS A CA 1
ATOM 741 C C . LYS A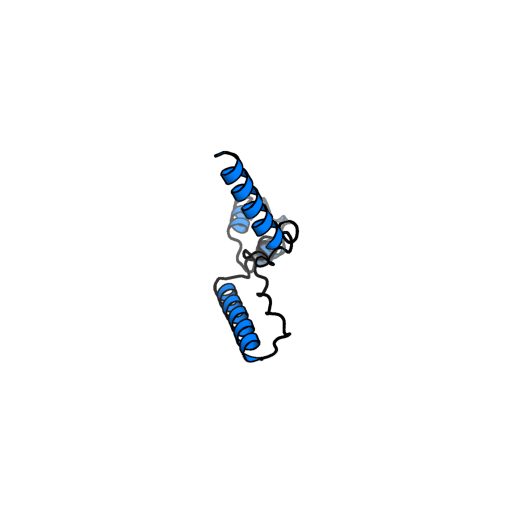 1 95 ? 12.724 23.453 -16.274 1.00 50.25 95 LYS A C 1
ATOM 743 O O . LYS A 1 95 ? 13.368 23.364 -15.237 1.00 50.25 95 LYS A O 1
ATOM 748 N N . SER A 1 96 ? 13.308 23.545 -17.469 1.00 52.44 96 SER A N 1
ATOM 749 C CA . SER A 1 96 ? 14.650 24.137 -17.664 1.00 52.44 96 SER A CA 1
ATOM 750 C C . SER A 1 96 ? 14.979 24.511 -19.117 1.00 52.44 96 SER A C 1
ATOM 752 O O . SER A 1 96 ? 16.134 24.800 -19.423 1.00 52.44 96 SER A O 1
ATOM 754 N N . VAL A 1 97 ? 14.001 24.578 -20.034 1.00 54.50 97 VAL A N 1
ATOM 755 C CA . VAL A 1 97 ? 14.271 25.117 -21.387 1.00 54.50 97 VAL A CA 1
ATOM 756 C C . VAL A 1 97 ? 14.796 26.559 -21.306 1.00 54.50 97 VAL A C 1
ATOM 758 O O . VAL A 1 97 ? 15.698 26.922 -22.053 1.00 54.50 97 VAL A O 1
ATOM 761 N N . ALA A 1 98 ? 14.338 27.333 -20.317 1.00 57.31 98 ALA A N 1
ATOM 762 C CA . ALA A 1 98 ? 14.770 28.710 -20.073 1.00 57.31 98 ALA A CA 1
ATOM 763 C C . ALA A 1 98 ? 16.257 28.875 -19.676 1.00 57.31 98 ALA A C 1
ATOM 765 O O . ALA A 1 98 ? 16.757 29.992 -19.690 1.00 57.31 98 ALA A O 1
ATOM 766 N N . GLN A 1 99 ? 16.974 27.798 -19.327 1.00 63.16 99 GLN A N 1
ATOM 767 C CA . GLN A 1 99 ? 18.382 27.844 -18.889 1.00 63.16 99 GLN A CA 1
ATOM 768 C C . GLN A 1 99 ? 19.360 27.189 -19.877 1.00 63.16 99 GLN A C 1
ATOM 770 O O . GLN A 1 99 ? 20.525 26.964 -19.549 1.00 63.16 99 GLN A O 1
ATOM 775 N N . ARG A 1 100 ? 18.922 26.870 -21.098 1.00 62.31 100 ARG A N 1
ATOM 776 C CA . ARG A 1 100 ? 19.810 26.318 -22.128 1.00 62.31 100 ARG A CA 1
ATOM 777 C C . ARG A 1 100 ? 20.496 27.456 -22.878 1.00 62.31 100 ARG A C 1
ATOM 779 O O . ARG A 1 100 ? 19.900 28.062 -23.760 1.00 62.31 100 ARG A O 1
ATOM 786 N N . ILE A 1 101 ? 21.751 27.736 -22.536 1.00 76.06 101 ILE A N 1
ATOM 787 C CA . ILE A 1 101 ? 22.597 28.656 -23.306 1.00 76.06 101 ILE A CA 1
ATOM 788 C C . ILE A 1 101 ? 23.023 27.942 -24.603 1.00 76.06 101 ILE A C 1
ATOM 790 O O . ILE A 1 101 ? 23.603 26.855 -24.520 1.00 76.06 101 ILE A O 1
ATOM 794 N N . PRO A 1 102 ? 22.760 28.507 -25.796 1.00 80.19 102 PRO A N 1
ATOM 795 C CA . PRO A 1 102 ? 23.226 27.938 -27.057 1.00 80.19 102 PRO A CA 1
ATOM 796 C C . PRO A 1 102 ? 24.755 27.847 -27.111 1.00 80.19 102 PRO A C 1
ATOM 798 O O . PRO A 1 102 ? 25.459 28.754 -26.666 1.00 80.19 102 PRO A O 1
ATOM 801 N N . LEU A 1 103 ? 25.276 26.772 -27.711 1.00 75.38 103 LEU A N 1
ATOM 802 C CA . LEU A 1 103 ? 26.717 26.490 -27.780 1.00 75.38 103 LEU A CA 1
ATOM 803 C C . LEU A 1 103 ? 27.522 27.631 -28.431 1.00 75.38 103 LEU A C 1
ATOM 805 O O . LEU A 1 103 ? 28.676 27.863 -28.080 1.00 75.38 103 LEU A O 1
ATOM 809 N N . ASP A 1 104 ? 26.897 28.363 -29.350 1.00 87.38 104 ASP A N 1
ATOM 810 C CA . ASP A 1 104 ? 27.488 29.519 -30.020 1.00 87.38 104 ASP A CA 1
ATOM 811 C C . ASP A 1 104 ? 27.798 30.670 -29.043 1.00 87.38 104 ASP A C 1
ATOM 813 O O . ASP A 1 104 ? 28.911 31.189 -29.013 1.00 87.38 104 ASP A O 1
ATOM 817 N N . GLN A 1 105 ? 26.882 30.978 -28.118 1.00 85.00 105 GLN A N 1
ATOM 818 C CA . GLN A 1 105 ? 27.103 32.018 -27.104 1.00 85.00 105 GLN A CA 1
ATOM 819 C C . GLN A 1 105 ? 28.244 31.664 -26.139 1.00 85.00 105 GLN A C 1
ATOM 821 O O . GLN A 1 105 ? 28.951 32.545 -25.643 1.00 85.00 105 GLN A O 1
ATOM 826 N N . ILE A 1 106 ? 28.452 30.368 -25.882 1.00 85.31 106 ILE A N 1
ATOM 827 C CA . ILE A 1 106 ? 29.581 29.885 -25.078 1.00 85.31 106 ILE A CA 1
ATOM 828 C C . ILE A 1 106 ? 30.896 30.145 -25.821 1.00 85.31 106 ILE A C 1
ATOM 830 O O . ILE A 1 106 ? 31.825 30.701 -25.234 1.00 85.31 106 ILE A O 1
ATOM 834 N N . LYS A 1 107 ? 30.963 29.809 -27.116 1.00 88.69 107 LYS A N 1
ATOM 835 C CA . LYS A 1 107 ? 32.144 30.062 -27.959 1.00 88.69 107 LYS A CA 1
ATOM 836 C C . LYS A 1 107 ? 32.469 31.553 -28.039 1.00 88.69 107 LYS A C 1
ATOM 838 O O . LYS A 1 107 ? 33.621 31.934 -27.851 1.00 88.69 107 LYS A O 1
ATOM 843 N N . GLN A 1 108 ? 31.452 32.394 -28.219 1.00 89.69 108 GLN A N 1
ATOM 844 C CA . GLN A 1 108 ? 31.604 33.849 -28.278 1.00 89.69 108 GLN A CA 1
ATOM 845 C C . GLN A 1 108 ? 32.134 34.439 -26.959 1.00 89.69 108 GLN A C 1
ATOM 847 O O . GLN A 1 108 ? 33.009 35.302 -26.987 1.00 89.69 108 GLN A O 1
ATOM 852 N N . ARG A 1 109 ? 31.684 33.942 -25.795 1.00 84.69 109 ARG A N 1
ATOM 853 C CA . ARG A 1 109 ? 32.213 34.361 -24.477 1.00 84.69 109 ARG A CA 1
ATOM 854 C C . ARG A 1 109 ? 33.656 33.930 -24.230 1.00 84.69 109 ARG A C 1
ATOM 856 O O . ARG A 1 109 ? 34.382 34.621 -23.519 1.00 84.69 109 ARG A O 1
ATOM 863 N N . ILE A 1 110 ? 34.063 32.777 -24.754 1.00 89.38 110 ILE A N 1
ATOM 864 C CA . ILE A 1 110 ? 35.449 32.305 -24.639 1.00 89.38 110 ILE A CA 1
ATOM 865 C C . ILE A 1 110 ? 36.357 33.167 -25.520 1.00 89.38 110 ILE A C 1
ATOM 867 O O . ILE A 1 110 ? 37.368 33.667 -25.033 1.00 89.38 110 ILE A O 1
ATOM 871 N N . ALA A 1 111 ? 35.956 33.402 -26.771 1.00 86.56 111 ALA A N 1
ATOM 872 C CA . ALA A 1 111 ? 36.706 34.226 -27.713 1.00 86.56 111 ALA A CA 1
ATOM 873 C C . ALA A 1 111 ? 36.889 35.668 -27.209 1.00 86.56 111 ALA A C 1
ATOM 875 O O . ALA A 1 111 ? 37.995 36.202 -27.249 1.00 86.56 111 ALA A O 1
ATOM 876 N N . SER A 1 112 ? 35.836 36.283 -26.658 1.00 83.75 112 SER A N 1
ATOM 877 C CA . SER A 1 112 ? 35.922 37.645 -26.114 1.00 83.75 112 SER A CA 1
ATOM 878 C C . SER A 1 112 ? 36.822 37.746 -24.879 1.00 83.75 112 SER A C 1
ATOM 880 O O . SER A 1 112 ? 37.538 38.733 -24.727 1.00 83.75 112 SER A O 1
ATOM 882 N N . ARG A 1 113 ? 36.860 36.715 -24.024 1.00 82.88 113 ARG A N 1
ATOM 883 C CA . ARG A 1 113 ? 37.798 36.648 -22.889 1.00 82.88 113 ARG A CA 1
ATOM 884 C C . ARG A 1 113 ? 39.247 36.496 -23.333 1.00 82.88 113 ARG A C 1
ATOM 886 O O . ARG A 1 113 ? 40.119 37.113 -22.735 1.00 82.88 113 ARG A O 1
ATOM 893 N N . GLN A 1 114 ? 39.499 35.688 -24.359 1.00 81.31 114 GLN A N 1
ATOM 894 C CA . GLN A 1 114 ? 40.844 35.515 -24.906 1.00 81.31 114 GLN A CA 1
ATOM 895 C C . GLN A 1 114 ? 41.362 36.823 -25.504 1.00 81.31 114 GLN A C 1
ATOM 897 O O . GLN A 1 114 ? 42.462 37.233 -25.160 1.00 81.31 114 GLN A O 1
ATOM 902 N N . LEU A 1 115 ? 40.535 37.522 -26.289 1.00 82.00 115 LEU A N 1
ATOM 903 C CA . LEU A 1 115 ? 40.869 38.844 -26.828 1.00 82.00 115 LEU A CA 1
ATOM 904 C C . LEU A 1 115 ? 41.162 39.873 -25.729 1.00 82.00 115 LEU A C 1
ATOM 906 O O . LEU A 1 115 ? 42.141 40.610 -25.820 1.00 82.00 115 LEU A O 1
ATOM 910 N N . ALA A 1 116 ? 40.347 39.900 -24.671 1.00 80.56 116 ALA A N 1
ATOM 911 C CA . ALA A 1 116 ? 40.556 40.800 -23.539 1.00 80.56 116 ALA A CA 1
ATOM 912 C C . ALA A 1 116 ? 41.860 40.503 -22.776 1.00 80.56 116 ALA A C 1
ATOM 914 O O . ALA A 1 116 ? 42.526 41.430 -22.330 1.00 80.56 116 ALA A O 1
ATOM 915 N N . LEU A 1 117 ? 42.242 39.227 -22.649 1.00 79.56 117 LEU A N 1
ATOM 916 C CA . LEU A 1 117 ? 43.503 38.825 -22.019 1.00 79.56 117 LEU A CA 1
ATOM 917 C C . LEU A 1 117 ? 44.715 39.159 -22.892 1.00 79.56 117 LEU A C 1
ATOM 919 O O . LEU A 1 117 ? 45.728 39.605 -22.368 1.00 79.56 117 LEU A O 1
ATOM 923 N N . THR A 1 118 ? 44.613 38.983 -24.211 1.00 77.75 118 THR A N 1
ATOM 924 C CA . THR A 1 118 ? 45.695 39.339 -25.140 1.00 77.75 118 THR A CA 1
ATOM 925 C C . THR A 1 118 ? 45.883 40.845 -25.286 1.00 77.75 118 THR A C 1
ATOM 927 O O . THR A 1 118 ? 46.988 41.275 -25.572 1.00 77.75 118 THR A O 1
ATOM 930 N N . ALA A 1 119 ? 44.829 41.644 -25.097 1.00 70.25 119 ALA A N 1
ATOM 931 C CA . ALA A 1 119 ? 44.895 43.105 -25.164 1.00 70.25 119 ALA A CA 1
ATOM 932 C C . ALA A 1 119 ? 45.379 43.764 -23.856 1.00 70.25 119 ALA A C 1
ATOM 934 O O . ALA A 1 119 ? 45.602 44.971 -23.832 1.00 70.25 119 ALA A O 1
ATOM 935 N N . ALA A 1 120 ? 45.488 42.996 -22.768 1.00 66.62 120 ALA A N 1
ATOM 936 C CA . ALA A 1 120 ? 45.962 43.458 -21.462 1.00 66.62 120 ALA A CA 1
ATOM 937 C C . ALA A 1 120 ? 47.455 43.152 -21.206 1.00 66.62 120 ALA A C 1
ATOM 939 O O . ALA A 1 120 ? 47.942 43.411 -20.104 1.00 66.62 120 ALA A O 1
ATOM 940 N N . LEU A 1 121 ? 48.152 42.590 -22.201 1.00 53.88 121 LEU A N 1
ATOM 941 C CA . LEU A 1 121 ? 49.606 42.391 -22.266 1.00 53.88 121 LEU A CA 1
ATOM 942 C C . LEU A 1 121 ? 50.217 43.417 -23.223 1.00 53.88 121 LEU A C 1
ATOM 944 O O . LEU A 1 121 ? 51.332 43.888 -22.915 1.00 53.88 121 LEU A O 1
#

Organism: NCBI:txid2799499

Foldseek 3Di:
DQVLQVVVVHGPVCECPPVHDPVNVVVCVVPPDPPDPVNCVVCVQPVVDPVNVVVLVVVLVVQQVVVVVVPDPPDDRDARDDHPPCPRPPPVPPPPPVPDDDPVVVVVVVVVVVVVVVVVD

Secondary structure (DSSP, 8-state):
-HHHHHTTT--GGGTTBTTB-HHHHHHHHHT--TT-HHHHHH-GGGG--HHHHHHHHHHHHHHHHHHHHH--TTSPPPPPPPBTTB-S-----STTGGG---HHHHHHHHHHHHHHHHTT-

Radius of gyration: 30.33 Å; chains: 1; bounding box: 74×52×65 Å

Sequence (121 aa):
MQSDLLERGYTLDRIGTADLSWWDVKCIIKHLPKTSALRQLRFPDDGWNLQAHLLAIVIDLLAGANWQRGGDKHASRPKPMPRPGVGEGRTASTKSVAQRIPLDQIKQRIASRQLALTAAL

pLDDT: mean 84.39, std 12.49, range [47.62, 96.62]